Protein AF-A0A8K1D4U8-F1 (afdb_monomer)

Structure (mmCIF, N/CA/C/O backbone):
data_AF-A0A8K1D4U8-F1
#
_entry.id   AF-A0A8K1D4U8-F1
#
loop_
_atom_site.group_PDB
_atom_site.id
_atom_site.type_symbol
_atom_site.label_atom_id
_atom_site.l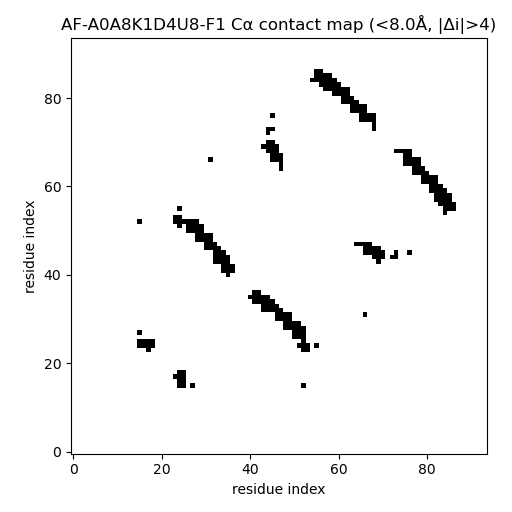abel_alt_id
_atom_site.label_comp_id
_atom_site.label_asym_id
_atom_site.label_entity_id
_atom_site.label_seq_id
_atom_site.pdbx_PDB_ins_c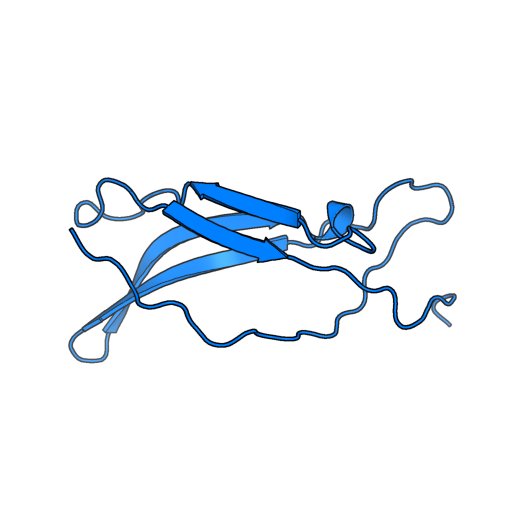ode
_atom_site.Cartn_x
_atom_site.Cartn_y
_atom_site.Cartn_z
_atom_site.occupancy
_atom_site.B_iso_or_equiv
_atom_site.auth_seq_id
_atom_site.auth_comp_id
_atom_site.auth_asym_id
_atom_site.auth_atom_id
_atom_site.pdbx_PDB_model_num
ATOM 1 N N . MET A 1 1 ? -16.156 -3.755 13.156 1.00 78.88 1 MET A N 1
ATOM 2 C CA . MET A 1 1 ? -15.420 -4.029 11.904 1.00 78.88 1 MET A CA 1
ATOM 3 C C . MET A 1 1 ? -15.698 -2.878 10.956 1.00 78.88 1 MET A C 1
ATOM 5 O O . MET A 1 1 ? -16.856 -2.509 10.833 1.00 78.88 1 MET A O 1
ATOM 9 N N . VAL A 1 2 ? -14.663 -2.268 10.378 1.00 85.38 2 VAL A N 1
ATOM 10 C CA . VAL A 1 2 ? -14.796 -1.162 9.415 1.00 85.38 2 VAL A CA 1
ATOM 11 C C . VAL A 1 2 ? -14.264 -1.667 8.083 1.00 85.38 2 VAL A C 1
ATOM 13 O O . VAL A 1 2 ? -13.160 -2.205 8.038 1.00 85.38 2 VAL A O 1
ATOM 16 N N . VAL A 1 3 ? -15.058 -1.528 7.028 1.00 85.81 3 VAL A N 1
ATOM 17 C CA . VAL A 1 3 ? -14.666 -1.841 5.653 1.00 85.81 3 VAL A CA 1
ATOM 18 C C . VAL A 1 3 ? -14.865 -0.565 4.856 1.00 85.81 3 VAL A C 1
ATOM 20 O O . VAL A 1 3 ? -15.949 0.014 4.890 1.00 85.81 3 VAL A O 1
ATOM 23 N N . TRP A 1 4 ? -13.812 -0.101 4.193 1.00 86.38 4 TRP A N 1
ATOM 24 C CA . TRP A 1 4 ? -13.918 1.040 3.294 1.00 86.38 4 TRP A CA 1
ATOM 25 C C . TRP A 1 4 ? -14.465 0.592 1.944 1.00 86.38 4 TRP A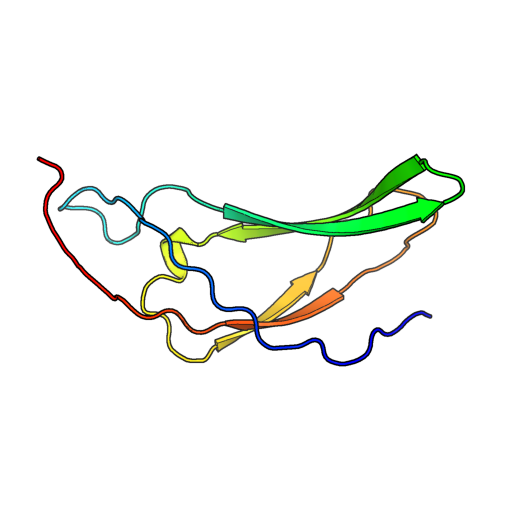 C 1
ATOM 27 O O . TRP A 1 4 ? -14.216 -0.531 1.501 1.00 86.38 4 TRP A O 1
ATOM 37 N N . VAL A 1 5 ? -15.214 1.483 1.300 1.00 85.69 5 VAL A N 1
ATOM 38 C CA . VAL A 1 5 ? -15.620 1.305 -0.096 1.00 85.69 5 VAL A CA 1
ATOM 39 C C . VAL A 1 5 ? -14.389 1.257 -0.999 1.00 85.69 5 VAL A C 1
ATOM 41 O O . VAL A 1 5 ? -13.322 1.756 -0.633 1.00 85.69 5 VAL A O 1
ATOM 44 N N . VAL A 1 6 ? -14.540 0.648 -2.175 1.00 83.69 6 VAL A N 1
ATOM 45 C CA . VAL A 1 6 ? -13.476 0.620 -3.184 1.00 83.69 6 VAL A CA 1
ATOM 46 C C . VAL A 1 6 ? -13.140 2.068 -3.571 1.00 83.69 6 VAL A C 1
ATOM 48 O O . VAL A 1 6 ? -14.049 2.789 -3.984 1.00 83.69 6 VAL A O 1
ATOM 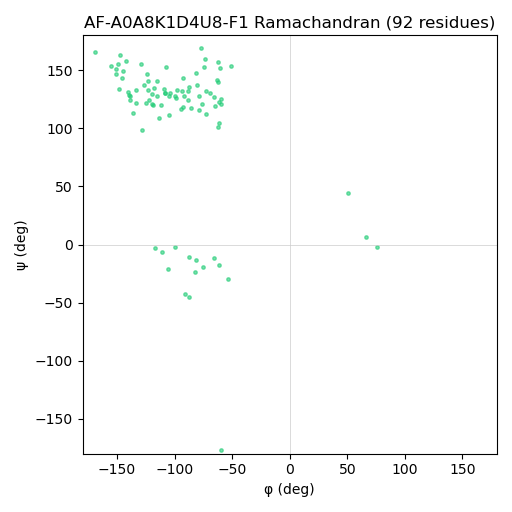51 N N . PRO A 1 7 ? -11.885 2.517 -3.398 1.00 80.88 7 PRO A N 1
ATOM 52 C CA . PRO A 1 7 ? -11.490 3.870 -3.761 1.00 80.88 7 PRO A CA 1
ATOM 53 C C . PRO A 1 7 ? -11.308 4.007 -5.277 1.00 80.88 7 PRO A C 1
ATOM 55 O O . PRO A 1 7 ? -11.243 3.016 -6.009 1.00 80.88 7 PRO A O 1
ATOM 58 N N . GLU A 1 8 ? -11.172 5.247 -5.738 1.00 88.25 8 GLU A N 1
ATOM 59 C CA . GLU A 1 8 ? -10.744 5.543 -7.105 1.00 88.25 8 GLU A CA 1
ATOM 60 C C . GLU A 1 8 ? -9.341 4.985 -7.382 1.00 88.25 8 GLU A C 1
ATOM 62 O O . GLU A 1 8 ? -8.506 4.841 -6.482 1.00 88.25 8 GLU A O 1
ATOM 67 N N . THR A 1 9 ? -9.078 4.658 -8.648 1.00 89.62 9 THR A N 1
ATOM 68 C CA . THR A 1 9 ? -7.734 4.261 -9.080 1.00 89.62 9 THR A CA 1
ATOM 69 C C . THR A 1 9 ? -6.803 5.467 -9.025 1.00 89.62 9 THR A C 1
ATOM 71 O O . THR A 1 9 ? -7.127 6.527 -9.550 1.00 89.62 9 THR A O 1
ATOM 7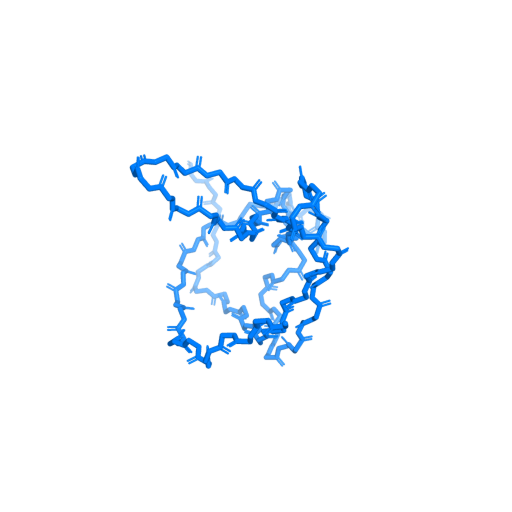4 N N . LEU A 1 10 ? -5.644 5.294 -8.389 1.00 91.12 10 LEU A N 1
ATOM 75 C CA . LEU A 1 10 ? -4.610 6.320 -8.294 1.00 91.12 10 LEU A CA 1
ATOM 76 C C . LEU A 1 10 ? -3.471 5.999 -9.259 1.00 91.12 10 LEU A C 1
ATOM 78 O O . LEU A 1 10 ? -2.933 4.891 -9.237 1.00 91.12 10 LEU A O 1
ATOM 82 N N . GLU A 1 11 ? -3.068 6.989 -10.049 1.00 90.94 11 GLU A N 1
ATOM 83 C CA . GLU A 1 11 ? -1.881 6.925 -10.898 1.00 90.94 11 GLU A CA 1
ATOM 84 C C . GLU A 1 11 ? -0.787 7.823 -10.323 1.00 90.94 11 GLU A C 1
ATOM 86 O O . GLU A 1 11 ? -1.021 8.982 -9.979 1.00 90.94 11 GLU A O 1
ATOM 91 N N . VAL A 1 12 ? 0.423 7.278 -10.193 1.00 90.38 12 VAL A N 1
ATOM 92 C CA . VAL A 1 12 ? 1.572 8.000 -9.643 1.00 90.38 12 VAL A CA 1
ATOM 93 C C . VAL A 1 12 ? 2.773 7.771 -10.546 1.00 90.38 12 VAL A C 1
ATOM 95 O O . VAL A 1 12 ? 3.206 6.635 -10.736 1.00 90.38 12 VAL A O 1
ATOM 98 N N . VAL A 1 13 ? 3.335 8.858 -11.070 1.00 89.94 13 VAL A N 1
ATOM 99 C CA . VAL A 1 13 ? 4.584 8.828 -11.835 1.00 89.94 13 VAL A CA 1
ATOM 100 C C . VAL A 1 13 ? 5.755 8.983 -10.877 1.00 89.94 13 VAL A C 1
ATOM 102 O O . VAL A 1 13 ? 5.759 9.869 -10.021 1.00 89.94 13 VAL A O 1
ATOM 105 N N . MET A 1 14 ? 6.766 8.129 -11.017 1.00 88.00 14 MET A N 1
ATOM 106 C CA . MET A 1 14 ? 7.992 8.263 -10.246 1.00 88.00 14 MET A CA 1
ATOM 107 C C . MET A 1 14 ? 9.219 7.759 -10.985 1.00 88.00 14 MET A C 1
ATOM 109 O O . MET A 1 14 ? 9.135 6.851 -11.807 1.00 88.00 14 MET A O 1
ATOM 113 N N . THR A 1 15 ? 10.369 8.295 -10.590 1.00 89.69 15 THR A N 1
ATOM 114 C CA . THR A 1 15 ? 11.680 7.823 -11.034 1.00 89.69 15 THR A CA 1
ATOM 115 C C . THR A 1 15 ? 12.231 6.802 -10.044 1.00 89.69 15 THR A C 1
ATOM 117 O O . THR A 1 15 ? 12.204 7.027 -8.824 1.00 89.69 15 THR A O 1
ATOM 120 N N . LEU A 1 16 ? 12.711 5.683 -10.577 1.00 89.00 16 LEU A N 1
ATOM 121 C CA . LEU A 1 16 ? 13.485 4.671 -9.869 1.00 89.00 16 LEU A CA 1
ATOM 122 C C . LEU A 1 16 ? 14.886 4.642 -10.477 1.00 89.00 16 LEU A C 1
ATOM 124 O O . LEU A 1 16 ? 15.031 4.750 -11.692 1.00 89.00 16 LEU A O 1
ATOM 128 N N . TYR A 1 17 ? 15.893 4.491 -9.628 1.00 88.31 17 TYR A N 1
ATOM 129 C CA . TYR A 1 17 ? 17.289 4.366 -10.033 1.00 88.31 17 TYR A CA 1
ATOM 130 C C . TYR A 1 17 ? 17.732 2.922 -9.827 1.00 88.31 17 TYR A C 1
ATOM 132 O O . TYR A 1 17 ? 17.134 2.208 -9.026 1.00 88.31 17 TYR A O 1
ATOM 140 N N . ARG A 1 18 ? 18.710 2.463 -10.601 1.00 88.25 18 ARG A N 1
ATOM 141 C CA . ARG A 1 18 ? 19.361 1.168 -10.403 1.00 88.25 18 ARG A CA 1
ATOM 142 C C . ARG A 1 18 ? 20.785 1.245 -10.918 1.00 88.25 18 ARG A C 1
ATOM 144 O O . ARG A 1 18 ? 21.032 1.917 -11.921 1.00 88.25 18 ARG A O 1
ATOM 151 N N . ASP A 1 19 ? 21.691 0.515 -10.281 1.00 87.00 19 ASP A N 1
ATOM 152 C CA . ASP A 1 19 ? 22.991 0.227 -10.881 1.00 87.00 19 ASP A CA 1
ATOM 153 C C . ASP A 1 19 ? 22.786 -0.581 -12.184 1.00 87.00 19 ASP A C 1
ATOM 155 O O . ASP A 1 19 ? 21.923 -1.468 -12.213 1.00 87.00 19 ASP A O 1
ATOM 159 N N . PRO A 1 20 ? 23.543 -0.319 -13.268 1.00 82.19 20 PRO A N 1
ATOM 160 C CA . PRO A 1 20 ? 23.441 -1.086 -14.512 1.00 82.19 20 PRO A CA 1
ATOM 161 C C . PRO A 1 20 ? 23.592 -2.605 -14.337 1.00 82.19 20 PRO A C 1
ATOM 163 O O . PRO A 1 20 ? 23.018 -3.373 -15.109 1.00 82.19 20 PRO A O 1
ATOM 166 N N . GLN A 1 21 ? 24.351 -3.045 -13.331 1.00 84.62 21 GLN A N 1
ATOM 167 C CA . GLN A 1 21 ? 24.553 -4.455 -12.999 1.00 84.62 21 GLN A CA 1
ATOM 168 C C . GLN A 1 21 ? 23.486 -5.007 -12.042 1.00 84.62 21 GLN A C 1
ATOM 170 O O . GLN A 1 21 ? 23.408 -6.222 -11.849 1.00 84.62 21 GLN A O 1
ATOM 175 N N . ALA A 1 22 ? 22.643 -4.154 -11.451 1.00 85.25 22 ALA A N 1
ATOM 176 C CA . ALA A 1 22 ? 21.597 -4.575 -10.530 1.00 85.25 22 ALA A CA 1
ATOM 177 C C . ALA A 1 22 ? 20.350 -5.097 -11.262 1.00 85.25 22 ALA A C 1
ATOM 179 O O . ALA A 1 22 ? 19.835 -4.517 -12.225 1.00 85.25 22 ALA A O 1
ATOM 180 N N . THR A 1 23 ? 19.807 -6.196 -10.737 1.00 80.44 23 THR A N 1
ATOM 181 C CA . THR A 1 23 ? 18.553 -6.802 -11.208 1.00 80.44 23 THR A CA 1
ATOM 182 C C . THR A 1 23 ? 17.306 -6.120 -10.643 1.00 80.44 23 THR A C 1
ATOM 184 O O . THR A 1 23 ? 16.200 -6.391 -11.100 1.00 80.44 23 THR A O 1
ATOM 187 N N . THR A 1 24 ? 17.463 -5.277 -9.622 1.00 81.38 24 THR A N 1
ATOM 188 C CA . THR A 1 24 ? 16.379 -4.544 -8.955 1.00 81.38 24 THR A CA 1
ATOM 189 C C . THR A 1 24 ? 16.721 -3.069 -8.874 1.00 81.38 24 THR A C 1
ATOM 191 O O . THR A 1 24 ? 17.895 -2.705 -8.862 1.00 81.38 24 THR A O 1
ATOM 194 N N . PHE A 1 25 ? 15.692 -2.232 -8.785 1.00 87.38 25 PHE A N 1
ATOM 195 C CA . PHE A 1 25 ? 15.886 -0.815 -8.510 1.00 87.38 25 PHE A CA 1
ATOM 196 C C . PHE A 1 25 ? 16.278 -0.578 -7.053 1.00 87.38 25 PHE A C 1
ATOM 198 O O . PHE A 1 25 ? 16.034 -1.428 -6.191 1.00 87.38 25 PHE A O 1
ATOM 205 N N . ASP A 1 26 ? 16.881 0.583 -6.819 1.00 87.81 26 ASP A N 1
ATOM 206 C CA . ASP A 1 26 ? 17.276 1.094 -5.518 1.00 87.81 26 ASP A CA 1
ATOM 207 C C . ASP A 1 26 ? 16.112 1.042 -4.531 1.00 87.81 26 ASP A C 1
ATOM 209 O O . ASP A 1 26 ? 14.931 1.090 -4.904 1.00 87.81 26 ASP A O 1
ATOM 213 N N . ASP A 1 27 ? 16.473 0.951 -3.254 1.00 82.69 27 ASP A N 1
ATOM 214 C CA . ASP A 1 27 ? 15.525 0.832 -2.158 1.00 82.69 27 ASP A CA 1
ATOM 215 C C . ASP A 1 27 ? 14.612 2.066 -2.109 1.00 82.69 27 ASP A C 1
ATOM 217 O O . ASP A 1 27 ? 15.000 3.175 -1.727 1.00 82.69 27 ASP A O 1
ATOM 221 N N . LYS A 1 28 ? 13.378 1.866 -2.571 1.00 88.06 28 LYS A N 1
ATOM 222 C CA . LYS A 1 28 ? 12.321 2.862 -2.556 1.00 88.06 28 LYS A CA 1
ATOM 223 C C . LYS A 1 28 ? 11.039 2.174 -2.155 1.00 88.06 28 LYS A C 1
ATOM 225 O O . LYS A 1 28 ? 10.579 1.259 -2.836 1.00 88.06 28 LYS A O 1
ATOM 230 N N . SER A 1 29 ? 10.417 2.683 -1.103 1.00 89.69 29 SER A N 1
ATOM 231 C CA . SER A 1 29 ? 9.197 2.113 -0.551 1.00 89.69 29 SER A CA 1
ATOM 232 C C . SER A 1 29 ? 8.059 3.127 -0.486 1.00 89.69 29 SER A C 1
ATOM 234 O O . SER A 1 29 ? 8.248 4.326 -0.260 1.00 89.69 29 SER A O 1
ATOM 236 N N . TRP A 1 30 ? 6.837 2.636 -0.677 1.00 91.81 30 TRP A N 1
ATOM 237 C CA . TRP A 1 30 ? 5.625 3.331 -0.256 1.00 91.81 30 TRP A CA 1
ATOM 238 C C . TRP A 1 30 ? 5.224 2.884 1.134 1.00 91.81 30 TRP A C 1
ATOM 240 O O . TRP A 1 30 ? 5.322 1.713 1.470 1.00 91.81 30 TRP A O 1
ATOM 250 N N . ASN A 1 31 ? 4.707 3.812 1.930 1.00 93.69 31 ASN A N 1
ATOM 251 C CA . ASN A 1 31 ? 4.157 3.497 3.238 1.00 93.69 31 ASN A CA 1
ATOM 252 C C . ASN A 1 31 ? 2.655 3.757 3.229 1.00 93.69 31 ASN A C 1
ATOM 254 O O . ASN A 1 31 ? 2.212 4.903 3.227 1.00 93.69 31 ASN A O 1
ATOM 258 N N . PHE A 1 32 ? 1.869 2.684 3.256 1.00 94.88 32 PHE A N 1
ATOM 259 C CA . PHE A 1 32 ? 0.424 2.770 3.417 1.00 94.88 32 PHE A CA 1
ATOM 260 C C . PHE A 1 32 ? 0.097 2.993 4.885 1.00 94.88 32 PHE A C 1
ATOM 262 O O . PHE A 1 32 ? 0.557 2.240 5.746 1.00 94.88 32 PHE A O 1
ATOM 269 N N . LEU A 1 33 ? -0.708 4.014 5.172 1.00 95.94 33 LEU A N 1
ATOM 270 C CA . LEU A 1 33 ? -1.066 4.418 6.526 1.00 95.94 33 LEU A CA 1
ATOM 271 C C . LEU A 1 33 ? -2.584 4.400 6.690 1.00 95.94 33 LEU A C 1
ATOM 273 O O . LEU A 1 33 ? -3.308 4.982 5.888 1.00 95.94 33 LEU A O 1
ATOM 277 N N . VAL A 1 34 ? -3.060 3.808 7.783 1.00 95.06 34 VAL A N 1
ATOM 278 C CA . VAL A 1 34 ? -4.401 4.098 8.299 1.00 95.06 34 VAL A CA 1
ATOM 279 C C . VAL A 1 34 ? -4.249 5.209 9.319 1.00 95.06 34 VAL A C 1
ATOM 281 O O . VAL A 1 34 ? -3.567 5.042 10.336 1.00 95.06 34 VAL A O 1
ATOM 284 N N . VAL A 1 35 ? -4.884 6.342 9.047 1.00 95.12 35 VAL A N 1
ATOM 285 C CA . VAL A 1 35 ? -4.851 7.517 9.914 1.00 95.12 35 VAL A CA 1
ATOM 286 C C . VAL A 1 35 ? -6.213 7.680 10.573 1.00 95.12 35 VAL A C 1
ATOM 288 O O . VAL A 1 35 ? -7.247 7.652 9.917 1.00 95.12 35 VAL A O 1
ATOM 291 N N . ASN A 1 36 ? -6.208 7.848 11.890 1.00 93.56 36 ASN A N 1
ATOM 292 C CA . ASN A 1 36 ? -7.361 8.327 12.630 1.00 93.56 36 ASN A CA 1
ATOM 293 C C . ASN A 1 36 ? -7.240 9.843 12.791 1.00 93.56 36 ASN A C 1
ATOM 295 O O . ASN A 1 36 ? -6.313 10.322 13.459 1.00 93.56 36 ASN A O 1
ATOM 299 N N . GLU A 1 37 ? -8.187 10.565 12.203 1.00 94.00 37 GLU A N 1
ATOM 300 C CA . GLU A 1 37 ? -8.339 12.008 12.349 1.00 94.00 37 GLU A CA 1
ATOM 301 C C . GLU A 1 37 ? -9.524 12.294 13.266 1.00 94.00 37 GLU A C 1
ATOM 303 O O . GLU A 1 37 ? -10.676 12.037 12.928 1.00 94.00 37 GLU A O 1
ATOM 308 N N . SER A 1 38 ? -9.247 12.811 14.461 1.00 91.81 38 SER A N 1
ATOM 309 C CA . SER A 1 38 ? -10.285 13.117 15.445 1.00 91.81 38 SER A CA 1
ATOM 310 C C . SER A 1 38 ? -9.984 14.444 16.120 1.00 91.81 38 SER A C 1
ATOM 312 O O . SER A 1 38 ? -8.883 14.614 16.648 1.00 91.81 38 SER A O 1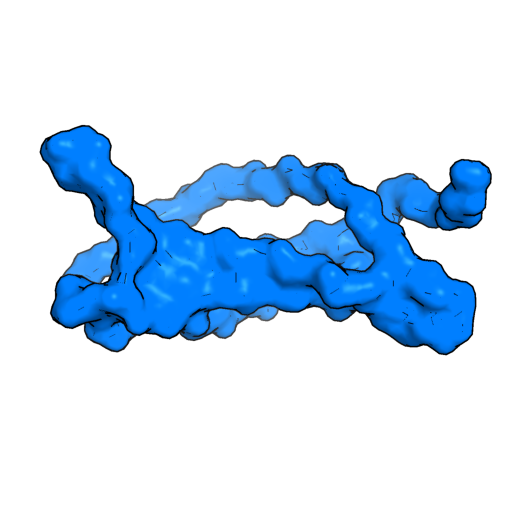
ATOM 314 N N . ARG A 1 39 ? -10.960 15.362 16.143 1.00 90.38 39 ARG A N 1
ATOM 315 C CA . ARG A 1 39 ? -10.847 16.679 16.804 1.00 90.38 39 ARG A CA 1
ATOM 316 C C . ARG A 1 39 ? -9.572 17.444 16.402 1.00 90.38 39 ARG A C 1
ATOM 318 O O . ARG A 1 39 ? -8.845 17.933 17.257 1.00 90.38 39 ARG A O 1
ATOM 325 N N . GLY A 1 40 ? -9.255 17.462 15.107 1.00 91.38 40 GLY A N 1
ATOM 326 C CA . GLY A 1 40 ? -8.065 18.136 14.569 1.00 91.38 40 GLY A CA 1
ATOM 327 C C . GLY A 1 40 ? -6.732 17.413 14.807 1.00 91.38 40 GLY A C 1
ATOM 328 O O . GLY A 1 40 ? -5.702 17.868 14.322 1.00 91.38 40 GLY A O 1
ATOM 329 N N . ARG A 1 41 ? -6.718 16.270 15.507 1.00 92.94 41 ARG A N 1
ATOM 330 C CA . ARG A 1 41 ? -5.506 15.469 15.715 1.00 92.94 41 ARG A CA 1
ATOM 331 C C . ARG A 1 41 ? -5.457 14.297 14.741 1.00 92.94 41 ARG A C 1
ATOM 333 O O . ARG A 1 41 ? -6.387 13.492 14.702 1.00 92.94 41 ARG A O 1
ATOM 340 N N . ARG A 1 42 ? -4.338 14.165 14.023 1.00 95.31 42 ARG A N 1
ATOM 341 C CA . ARG A 1 42 ? -4.029 13.021 13.153 1.00 95.31 42 ARG A CA 1
ATOM 342 C C . ARG A 1 42 ? -3.118 12.037 13.880 1.00 95.31 42 ARG A C 1
ATOM 344 O O . ARG A 1 42 ? -2.134 12.434 14.500 1.00 95.31 42 ARG A O 1
ATOM 351 N N . SER A 1 43 ? -3.450 10.751 13.830 1.00 94.81 43 SER A N 1
ATOM 352 C CA . SER A 1 43 ? -2.640 9.681 14.425 1.00 94.81 43 SER A CA 1
ATOM 353 C C . SER A 1 43 ? -2.618 8.453 13.525 1.00 94.81 43 SER A C 1
ATOM 355 O O . SER A 1 43 ? -3.667 7.991 13.088 1.00 94.81 43 SER A O 1
ATOM 357 N N . VAL A 1 44 ? -1.431 7.909 13.256 1.00 96.94 44 VAL A N 1
ATOM 358 C CA . VAL A 1 44 ? -1.290 6.661 12.493 1.00 96.94 44 VAL A CA 1
ATOM 359 C C . VAL A 1 44 ? -1.657 5.489 13.397 1.00 96.94 44 VAL A C 1
ATOM 361 O O . VAL A 1 44 ? -1.034 5.284 14.438 1.00 96.94 44 VAL A O 1
ATOM 364 N N . VAL A 1 45 ? -2.657 4.707 12.997 1.00 96.56 45 VAL A N 1
ATOM 365 C CA . VAL A 1 45 ? -3.162 3.572 13.781 1.00 96.56 45 VAL A CA 1
ATOM 366 C C . VAL A 1 45 ? -2.743 2.213 13.226 1.00 96.56 45 VAL A C 1
ATOM 368 O O . VAL A 1 45 ? -2.700 1.253 13.994 1.00 96.56 45 VAL A O 1
ATOM 371 N N . ALA A 1 46 ? -2.372 2.132 11.945 1.00 97.62 46 ALA A N 1
ATOM 372 C CA . ALA A 1 46 ? -1.753 0.961 11.323 1.00 97.62 46 ALA A CA 1
ATOM 373 C C . ALA A 1 46 ? -0.916 1.375 10.100 1.00 97.62 46 ALA A C 1
ATOM 375 O O . ALA A 1 46 ? -1.198 2.414 9.501 1.00 97.62 46 ALA A O 1
ATOM 376 N N . ALA A 1 47 ? 0.105 0.591 9.736 1.00 97.56 47 ALA A N 1
ATOM 377 C CA . ALA A 1 47 ? 0.948 0.884 8.572 1.00 97.56 47 ALA A CA 1
ATOM 378 C C . ALA A 1 47 ? 1.539 -0.369 7.906 1.00 97.56 47 ALA A C 1
ATOM 380 O O . ALA A 1 47 ? 1.815 -1.350 8.597 1.00 97.56 47 ALA A O 1
ATOM 381 N N . ALA A 1 48 ? 1.799 -0.309 6.599 1.00 96.88 48 ALA A N 1
ATOM 382 C CA . ALA A 1 48 ? 2.567 -1.315 5.860 1.00 96.88 48 ALA A CA 1
ATOM 383 C C . ALA A 1 48 ? 3.497 -0.648 4.831 1.00 96.88 48 ALA A C 1
ATOM 385 O O . ALA A 1 48 ? 3.007 0.165 4.040 1.00 96.88 48 ALA A O 1
ATOM 386 N N . PRO A 1 49 ? 4.799 -0.988 4.813 1.00 94.69 49 PRO A N 1
ATOM 387 C CA . PRO A 1 49 ? 5.676 -0.633 3.708 1.00 94.69 49 PRO A CA 1
ATOM 388 C C . PRO A 1 49 ? 5.388 -1.518 2.485 1.00 94.69 49 PRO A C 1
ATOM 390 O O . PRO A 1 49 ? 4.938 -2.659 2.617 1.00 94.69 49 PRO A O 1
ATOM 393 N N . LEU A 1 50 ? 5.669 -0.991 1.300 1.00 91.44 50 LEU A N 1
ATOM 394 C CA . LEU A 1 50 ? 5.634 -1.693 0.027 1.00 91.44 50 LEU A CA 1
ATOM 395 C C . LEU A 1 50 ? 6.873 -1.316 -0.783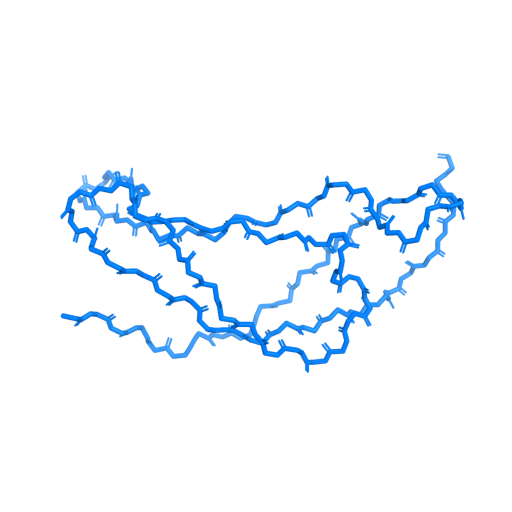 1.00 91.44 50 LEU A C 1
ATOM 397 O O . LEU A 1 50 ? 6.998 -0.172 -1.216 1.00 91.44 50 LEU A O 1
ATOM 401 N N . GLU A 1 51 ? 7.752 -2.290 -1.003 1.00 89.50 51 GLU A N 1
ATOM 402 C CA . GLU A 1 51 ? 8.987 -2.111 -1.765 1.00 89.50 51 GLU A CA 1
ATOM 403 C C . GLU A 1 51 ? 8.706 -1.964 -3.257 1.00 89.50 51 GLU A C 1
ATOM 405 O O . GLU A 1 51 ? 8.280 -2.908 -3.921 1.00 89.50 51 GLU A O 1
ATOM 410 N N . LEU A 1 52 ? 8.960 -0.775 -3.792 1.00 87.06 52 LEU A N 1
ATOM 411 C CA . LEU A 1 52 ? 8.682 -0.415 -5.181 1.00 87.06 52 LEU A CA 1
ATOM 412 C C . LEU A 1 52 ? 9.780 -0.878 -6.124 1.00 87.06 52 LEU A C 1
ATOM 414 O O . LEU A 1 52 ? 9.508 -1.103 -7.303 1.00 87.06 52 LEU A O 1
ATOM 418 N N . GLY A 1 53 ? 11.000 -1.071 -5.616 1.00 83.31 53 GLY A N 1
ATOM 419 C CA . GLY A 1 53 ? 12.125 -1.496 -6.444 1.00 83.31 53 GLY A CA 1
ATOM 420 C C . GLY A 1 53 ? 11.922 -2.865 -7.105 1.00 83.31 53 GLY A C 1
ATOM 421 O O . GLY A 1 53 ? 12.560 -3.179 -8.107 1.00 83.31 53 GLY A O 1
ATOM 422 N N . ARG A 1 54 ? 10.973 -3.660 -6.587 1.00 79.69 54 ARG A N 1
ATOM 423 C CA . ARG A 1 54 ? 10.548 -4.958 -7.138 1.00 79.69 54 ARG A CA 1
ATOM 424 C C . ARG A 1 54 ? 9.262 -4.883 -7.968 1.00 79.69 54 ARG A C 1
ATOM 426 O O . ARG A 1 54 ? 8.812 -5.911 -8.458 1.00 79.69 54 ARG A O 1
ATOM 433 N N . LEU A 1 55 ? 8.650 -3.703 -8.075 1.00 79.69 55 LEU A N 1
ATOM 434 C CA . LEU A 1 55 ? 7.330 -3.488 -8.683 1.00 79.69 55 LEU A CA 1
ATOM 435 C C . LEU A 1 55 ? 7.386 -2.716 -10.005 1.00 79.69 55 LEU A C 1
ATOM 437 O O . LEU A 1 55 ? 6.376 -2.587 -10.696 1.00 79.69 55 LEU A O 1
ATOM 441 N N . ALA A 1 56 ? 8.562 -2.223 -10.383 1.00 78.19 56 ALA A N 1
ATOM 442 C CA . ALA A 1 56 ? 8.787 -1.609 -11.681 1.00 78.19 56 ALA A CA 1
ATOM 443 C C . ALA A 1 56 ? 8.484 -2.599 -12.816 1.00 78.19 56 ALA A C 1
ATOM 445 O O . ALA A 1 56 ? 9.020 -3.705 -12.842 1.00 78.19 56 ALA A O 1
ATOM 446 N N . GLY A 1 57 ? 7.604 -2.207 -13.742 1.00 74.25 57 GLY A N 1
ATOM 447 C CA . GLY A 1 57 ? 7.212 -3.050 -14.879 1.00 74.25 57 GLY A CA 1
ATOM 448 C C . GLY A 1 57 ? 6.437 -4.319 -14.505 1.00 74.25 57 GLY A C 1
ATOM 449 O O . GLY A 1 57 ? 6.160 -5.143 -15.375 1.00 74.25 57 GLY A O 1
ATOM 450 N N . VAL A 1 58 ? 6.074 -4.493 -13.230 1.00 79.81 58 VAL A N 1
ATOM 451 C CA . VAL A 1 58 ? 5.213 -5.595 -12.812 1.00 79.81 58 VAL A CA 1
ATOM 452 C C . VAL A 1 58 ? 3.836 -5.378 -13.432 1.00 79.81 58 VAL A C 1
ATOM 454 O O . VAL A 1 58 ? 3.242 -4.306 -13.307 1.00 79.81 58 VAL A O 1
ATOM 457 N N . GLY A 1 59 ? 3.341 -6.399 -14.133 1.00 82.06 59 GLY A N 1
ATOM 458 C CA . GLY A 1 59 ? 1.997 -6.399 -14.702 1.00 82.06 59 GLY A CA 1
ATOM 459 C C . GLY A 1 59 ? 0.916 -6.237 -13.631 1.00 82.06 59 GLY A C 1
ATOM 460 O O . GLY A 1 59 ? 1.196 -6.091 -12.444 1.00 82.06 59 GLY A O 1
ATOM 461 N N . ASP A 1 60 ? -0.345 -6.285 -14.041 1.00 88.75 60 ASP A N 1
ATOM 462 C CA . ASP A 1 60 ? -1.468 -6.101 -13.122 1.00 88.75 60 ASP A CA 1
ATOM 463 C C . ASP A 1 60 ? -1.508 -7.196 -12.034 1.00 88.75 60 ASP A C 1
ATOM 465 O O . ASP A 1 60 ? -1.919 -8.335 -12.275 1.00 88.75 60 ASP A O 1
ATOM 469 N N . THR A 1 61 ? -1.039 -6.841 -10.834 1.00 90.31 61 THR A N 1
ATOM 470 C CA . THR A 1 61 ? -0.717 -7.778 -9.756 1.00 90.31 61 THR A CA 1
ATOM 471 C C . THR A 1 61 ? -1.576 -7.504 -8.523 1.00 90.31 61 THR A C 1
ATOM 473 O O . THR A 1 61 ? -1.512 -6.409 -7.953 1.00 90.31 61 THR A O 1
ATOM 476 N N . PRO A 1 62 ? -2.381 -8.482 -8.062 1.00 92.56 62 PRO A N 1
ATOM 477 C CA . PRO A 1 62 ? -3.118 -8.359 -6.813 1.00 92.56 62 PRO A CA 1
ATOM 478 C C . PRO A 1 62 ? -2.170 -8.465 -5.613 1.00 92.56 62 PRO A C 1
ATOM 480 O O . PRO A 1 62 ? -1.366 -9.389 -5.512 1.00 92.56 62 PRO A O 1
ATOM 483 N N . LEU A 1 63 ? -2.307 -7.541 -4.668 1.00 92.19 63 LEU A N 1
ATOM 484 C CA . LEU A 1 63 ? -1.538 -7.472 -3.431 1.00 92.19 63 LEU A CA 1
ATOM 485 C C . LEU A 1 63 ? -2.486 -7.485 -2.228 1.00 92.19 63 LEU A C 1
ATOM 487 O O . LEU A 1 63 ? -3.542 -6.849 -2.231 1.00 92.19 63 LEU A O 1
ATOM 491 N N . SER A 1 64 ? -2.092 -8.197 -1.173 1.00 94.56 64 SER A N 1
ATOM 492 C CA . SER A 1 64 ? -2.788 -8.212 0.116 1.00 94.56 64 SER A CA 1
ATOM 493 C C . SER A 1 64 ? -1.783 -7.918 1.223 1.00 94.56 64 SER A C 1
ATOM 495 O O . SER A 1 64 ? -1.051 -8.801 1.662 1.00 94.56 64 SER A O 1
ATOM 497 N N . LEU A 1 65 ? -1.743 -6.665 1.667 1.00 95.19 65 LEU A N 1
ATOM 498 C CA . LEU A 1 65 ? -0.810 -6.178 2.674 1.00 95.19 65 LEU A CA 1
ATOM 499 C C . LEU A 1 65 ? -1.433 -6.289 4.066 1.00 95.19 65 LEU A C 1
ATOM 501 O O . LEU A 1 65 ? -2.533 -5.790 4.311 1.00 95.19 65 LEU A O 1
ATOM 505 N N . SER A 1 66 ? -0.714 -6.918 4.994 1.00 97.00 66 SER A N 1
ATOM 506 C CA . SER A 1 66 ? -1.051 -6.882 6.418 1.00 97.00 66 SER A CA 1
ATOM 507 C C . SER A 1 66 ? -0.426 -5.639 7.043 1.00 97.00 66 SER A C 1
ATOM 509 O O . SER A 1 66 ? 0.796 -5.482 7.038 1.00 97.00 66 SER A O 1
ATOM 511 N N . LEU A 1 67 ? -1.256 -4.732 7.557 1.00 97.69 67 LEU A N 1
ATOM 512 C CA . LEU A 1 67 ? -0.790 -3.497 8.174 1.00 97.69 67 LEU A CA 1
ATOM 513 C C . LEU A 1 67 ? -0.521 -3.752 9.650 1.00 97.69 67 LEU A C 1
ATOM 515 O O . LEU A 1 67 ? -1.415 -4.150 10.398 1.00 97.69 67 LEU A O 1
ATOM 519 N N . ARG A 1 68 ? 0.704 -3.457 10.090 1.00 97.94 68 ARG A N 1
ATOM 520 C CA . ARG A 1 68 ? 1.096 -3.558 11.494 1.00 97.94 68 ARG A CA 1
ATOM 521 C C . ARG A 1 68 ? 0.297 -2.536 12.314 1.00 97.94 68 ARG A C 1
ATOM 523 O O . ARG A 1 68 ? 0.456 -1.332 12.073 1.00 97.94 68 ARG A O 1
ATOM 530 N N . PRO A 1 69 ? -0.514 -2.965 13.299 1.00 97.56 69 PRO A N 1
ATOM 531 C CA . PRO A 1 69 ? -1.195 -2.046 14.201 1.00 97.56 69 PRO A CA 1
ATOM 532 C C . PRO A 1 69 ? -0.198 -1.241 15.040 1.00 97.56 69 PRO A C 1
ATOM 534 O O . PRO A 1 69 ? 0.825 -1.759 15.482 1.00 97.56 69 PRO A O 1
ATOM 537 N N . ARG A 1 70 ? -0.503 0.037 15.274 1.00 96.88 70 ARG A N 1
ATOM 538 C CA . ARG A 1 70 ? 0.324 0.967 16.068 1.00 96.88 70 ARG A CA 1
ATOM 539 C C . ARG A 1 70 ? -0.370 1.481 17.326 1.00 96.88 70 ARG A C 1
ATOM 541 O O . ARG A 1 70 ? 0.222 2.216 18.107 1.00 96.88 70 ARG A O 1
ATOM 548 N N . THR A 1 71 ? -1.629 1.107 17.534 1.00 93.44 71 THR A N 1
ATOM 549 C CA . THR A 1 71 ? -2.413 1.502 18.708 1.00 93.44 71 THR A CA 1
ATOM 550 C C . THR A 1 71 ? -3.285 0.343 19.164 1.00 93.44 71 THR A C 1
ATOM 552 O O . THR A 1 71 ? -3.655 -0.502 18.357 1.00 93.44 71 THR A O 1
ATOM 555 N N . ARG A 1 72 ? -3.710 0.347 20.433 1.00 94.12 72 ARG A N 1
ATOM 556 C CA . ARG A 1 72 ? -4.660 -0.649 20.967 1.00 94.12 72 ARG A CA 1
ATOM 557 C C . ARG A 1 72 ? -6.064 -0.562 20.348 1.00 94.12 72 ARG A C 1
ATOM 559 O O . ARG A 1 72 ? -6.875 -1.449 20.567 1.00 94.12 72 ARG A O 1
ATOM 566 N N . LYS A 1 73 ? -6.361 0.506 19.593 1.00 89.94 73 LYS A N 1
ATOM 567 C CA . LYS A 1 73 ? -7.649 0.703 18.905 1.00 89.94 73 LYS A CA 1
ATOM 568 C C . LYS A 1 73 ? -7.794 -0.168 17.657 1.00 89.94 73 LYS A C 1
ATOM 570 O O . LYS A 1 73 ? -8.907 -0.346 17.176 1.00 89.94 73 LYS A O 1
ATOM 575 N N . VAL A 1 74 ? -6.682 -0.671 17.121 1.00 94.44 74 VAL A N 1
ATOM 576 C CA . VAL A 1 74 ? -6.654 -1.527 15.936 1.00 94.44 74 VAL A CA 1
ATOM 577 C C . VAL A 1 74 ? -6.045 -2.857 16.340 1.00 94.44 74 VAL A C 1
ATOM 579 O O . VAL A 1 74 ? -4.917 -2.907 16.817 1.00 94.44 74 VAL A O 1
ATOM 582 N N . THR A 1 75 ? -6.797 -3.936 16.158 1.00 95.81 75 THR A N 1
ATOM 583 C CA . THR A 1 75 ? -6.313 -5.300 16.405 1.00 95.81 75 THR A CA 1
ATOM 584 C C . THR A 1 75 ? -5.699 -5.898 15.147 1.00 95.81 75 THR A C 1
ATOM 586 O O . THR A 1 75 ? -4.638 -6.507 15.202 1.00 95.81 75 THR A O 1
ATOM 589 N N . THR A 1 76 ? -6.347 -5.688 14.002 1.00 95.69 76 THR A N 1
ATOM 590 C CA . THR A 1 76 ? -5.906 -6.146 12.684 1.00 95.69 76 THR A CA 1
ATOM 591 C C . THR A 1 76 ? -6.277 -5.109 11.630 1.00 95.69 76 THR A C 1
ATOM 593 O O . THR A 1 76 ? -7.260 -4.380 11.781 1.00 95.69 76 THR A O 1
ATOM 596 N N . ALA A 1 77 ? -5.475 -5.021 10.571 1.00 96.56 77 ALA A N 1
ATOM 597 C CA . ALA A 1 77 ? -5.762 -4.198 9.406 1.00 96.56 77 ALA A CA 1
ATOM 598 C C . ALA A 1 77 ? -5.165 -4.863 8.162 1.00 96.56 77 ALA A C 1
ATOM 600 O O . ALA A 1 77 ? -4.015 -5.303 8.169 1.00 96.56 77 ALA A O 1
ATOM 601 N N . THR A 1 78 ? -5.947 -4.939 7.090 1.00 95.88 78 THR A N 1
ATOM 602 C CA . THR A 1 78 ? -5.523 -5.537 5.822 1.00 95.88 78 THR A CA 1
ATOM 603 C C . THR A 1 78 ? -5.919 -4.616 4.685 1.00 95.88 78 THR A C 1
ATOM 605 O O . THR A 1 78 ? -7.058 -4.159 4.630 1.00 95.88 78 THR A O 1
ATOM 608 N N . LEU A 1 79 ? -4.982 -4.365 3.777 1.00 94.25 79 LEU A N 1
ATOM 609 C CA . LEU A 1 79 ? -5.214 -3.616 2.553 1.00 94.25 79 LEU A CA 1
ATOM 610 C C . LEU A 1 79 ? -5.084 -4.565 1.367 1.00 94.25 79 LEU A C 1
ATOM 612 O O . LEU A 1 79 ? -4.028 -5.154 1.153 1.00 94.25 79 LEU A O 1
ATOM 616 N N . ARG A 1 80 ? -6.160 -4.701 0.596 1.00 93.06 80 ARG A N 1
ATOM 617 C CA . ARG A 1 80 ? -6.149 -5.417 -0.680 1.00 93.06 80 ARG A CA 1
ATOM 618 C C . ARG A 1 80 ? -6.187 -4.395 -1.801 1.00 93.06 80 ARG A C 1
ATOM 620 O O . ARG A 1 80 ? -7.046 -3.519 -1.785 1.00 93.06 80 ARG A O 1
ATOM 627 N N . LEU A 1 81 ? -5.261 -4.503 -2.742 1.00 91.56 81 LEU A N 1
ATOM 628 C CA . LEU A 1 81 ? -5.155 -3.593 -3.879 1.00 91.56 81 LEU A CA 1
ATOM 629 C C . LEU A 1 81 ? -4.639 -4.339 -5.109 1.00 91.56 81 LEU A C 1
ATOM 631 O O . LEU A 1 81 ? -4.088 -5.432 -4.990 1.00 91.56 81 LEU A O 1
ATOM 635 N N . ARG A 1 82 ? -4.817 -3.754 -6.290 1.00 91.44 82 ARG A N 1
ATOM 636 C CA . ARG A 1 82 ? -4.118 -4.173 -7.508 1.00 91.44 82 ARG A CA 1
ATOM 637 C C . ARG A 1 82 ? -3.106 -3.098 -7.859 1.00 91.44 82 ARG A C 1
ATOM 639 O O . ARG A 1 82 ? -3.436 -1.917 -7.799 1.00 91.44 82 ARG A O 1
ATOM 646 N N . LEU A 1 83 ? -1.885 -3.509 -8.172 1.00 91.25 83 LEU A N 1
ATOM 647 C CA . LEU A 1 83 ? -0.822 -2.609 -8.593 1.00 91.25 83 LEU A CA 1
ATOM 648 C C . LEU A 1 83 ? -0.400 -2.971 -10.008 1.00 91.25 83 LEU A C 1
ATOM 650 O O . LEU A 1 83 ? -0.189 -4.140 -10.321 1.00 91.25 83 LEU A O 1
ATOM 654 N N . ARG A 1 84 ? -0.254 -1.945 -10.840 1.00 88.50 84 ARG A N 1
ATOM 655 C CA . ARG A 1 84 ? 0.272 -2.052 -12.194 1.00 88.50 84 ARG A CA 1
ATOM 656 C C . ARG A 1 84 ? 1.453 -1.098 -12.319 1.00 88.50 84 ARG A C 1
ATOM 658 O O . ARG A 1 84 ? 1.294 0.101 -12.109 1.00 88.50 84 ARG A O 1
ATOM 665 N N . GLY A 1 85 ? 2.619 -1.633 -12.655 1.00 86.69 85 GLY A N 1
ATOM 666 C CA . GLY A 1 85 ? 3.813 -0.864 -12.979 1.00 86.69 85 GLY A CA 1
ATOM 667 C C . GLY A 1 85 ? 3.975 -0.751 -14.492 1.00 86.69 85 GLY A C 1
ATOM 668 O O . GLY A 1 85 ? 4.000 -1.759 -15.192 1.00 86.69 85 GLY A O 1
ATOM 669 N N . LEU A 1 86 ? 4.110 0.472 -15.002 1.00 85.94 86 LEU A N 1
ATOM 670 C CA . LEU A 1 86 ? 4.463 0.738 -16.396 1.00 85.94 86 LEU A CA 1
ATOM 671 C C . LEU A 1 86 ? 5.776 1.517 -16.429 1.00 85.94 86 LEU A C 1
ATOM 673 O O . LEU A 1 86 ? 5.912 2.530 -15.746 1.00 85.94 86 LEU A O 1
ATOM 677 N N . VAL A 1 87 ? 6.734 1.050 -17.228 1.00 85.94 87 VAL A N 1
ATOM 678 C CA . VAL A 1 87 ? 7.938 1.831 -17.526 1.00 85.94 87 VAL A CA 1
ATOM 679 C C . VAL A 1 87 ? 7.562 2.864 -18.579 1.00 85.94 87 VAL A C 1
ATOM 681 O O . VAL A 1 87 ? 7.166 2.503 -19.684 1.00 85.94 87 VAL A O 1
ATOM 684 N N . LEU A 1 88 ? 7.638 4.142 -18.210 1.00 87.00 88 LEU A N 1
ATOM 685 C CA . LEU A 1 88 ? 7.326 5.248 -19.116 1.00 87.00 88 LEU A CA 1
ATOM 686 C C . LEU A 1 88 ? 8.552 5.670 -19.927 1.00 87.00 88 LEU A C 1
ATOM 688 O O . LEU A 1 88 ? 8.448 5.872 -21.129 1.00 87.00 88 LEU A O 1
ATOM 692 N N . MET A 1 89 ? 9.701 5.795 -19.260 1.00 87.75 89 MET A N 1
ATOM 693 C CA . MET A 1 89 ? 10.971 6.229 -19.840 1.00 87.75 89 MET A CA 1
ATOM 694 C C . MET A 1 89 ? 12.121 5.496 -19.138 1.00 87.75 89 MET A C 1
ATOM 696 O O . MET A 1 89 ? 12.069 5.302 -17.923 1.00 87.75 89 MET A O 1
ATOM 700 N N . GLU A 1 90 ? 13.165 5.136 -19.884 1.00 84.12 90 GLU A N 1
ATOM 701 C CA . GLU A 1 90 ? 14.439 4.630 -19.356 1.00 84.12 90 GLU A CA 1
ATOM 702 C C . GLU A 1 90 ? 15.576 5.473 -19.948 1.00 84.12 90 GLU A C 1
ATOM 704 O O . GLU A 1 90 ? 15.542 5.840 -21.124 1.00 84.12 90 GLU A O 1
ATOM 709 N N . GLY A 1 91 ? 16.556 5.840 -19.126 1.00 83.56 91 GLY A N 1
ATOM 710 C CA . GLY A 1 91 ? 17.651 6.715 -19.529 1.00 83.56 91 GLY A CA 1
ATOM 711 C C . GLY A 1 91 ? 18.760 6.755 -18.485 1.00 83.56 91 GLY A C 1
ATOM 712 O O . GLY A 1 91 ? 18.576 6.312 -17.352 1.00 83.56 91 GLY A O 1
ATOM 713 N N . HIS A 1 92 ? 19.916 7.285 -18.877 1.00 74.94 92 HIS A N 1
ATOM 714 C CA . HIS A 1 92 ? 21.056 7.460 -17.981 1.00 74.94 92 HIS A CA 1
ATOM 715 C C . HIS A 1 92 ? 20.938 8.815 -17.270 1.00 74.94 92 HIS A C 1
ATOM 717 O O . HIS A 1 92 ? 20.613 9.801 -17.939 1.00 74.94 92 HIS A O 1
ATOM 723 N N . PRO A 1 93 ? 21.179 8.899 -15.949 1.00 65.62 93 PRO A N 1
ATOM 724 C CA . PRO A 1 93 ? 21.283 10.190 -15.283 1.00 65.62 93 PRO A CA 1
ATOM 725 C C . PRO A 1 93 ? 22.459 10.968 -15.895 1.00 65.62 93 PRO A C 1
ATOM 727 O O . PRO A 1 93 ? 23.576 10.455 -15.944 1.00 65.62 93 PRO A O 1
ATOM 730 N N . THR A 1 94 ? 22.178 12.162 -16.418 1.00 55.12 94 THR A N 1
ATOM 731 C CA . THR A 1 94 ? 23.177 13.130 -16.904 1.00 55.12 94 THR A CA 1
ATOM 732 C C . THR A 1 94 ? 23.816 13.891 -15.760 1.00 55.12 94 THR A C 1
ATOM 734 O O . THR A 1 94 ? 23.044 14.272 -14.848 1.00 55.12 94 THR A O 1
#

InterPro domains:
  IPR019448 NT-type C2 domain [PS51840] (1-87)

Solvent-accessible surface area (backbone atoms only — not comparable to full-atom values): 6275 Å² total; per-residue (Å²): 140,88,80,82,76,89,73,83,89,84,87,82,91,79,90,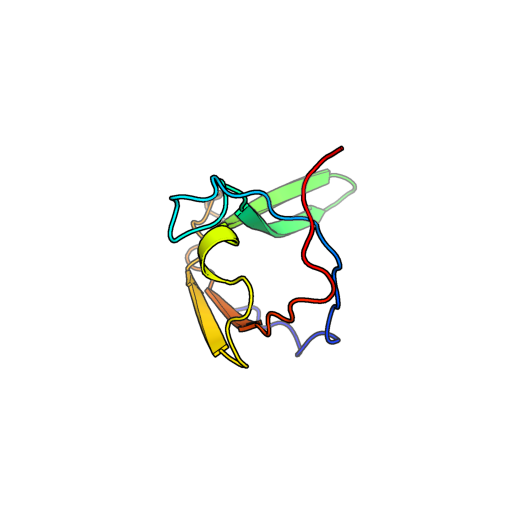81,53,56,58,93,88,50,94,47,38,47,96,43,67,47,75,50,69,45,68,49,76,54,97,92,43,77,42,70,34,25,36,34,78,43,68,42,32,79,37,70,56,32,59,85,39,82,44,76,46,71,25,51,56,68,38,94,88,3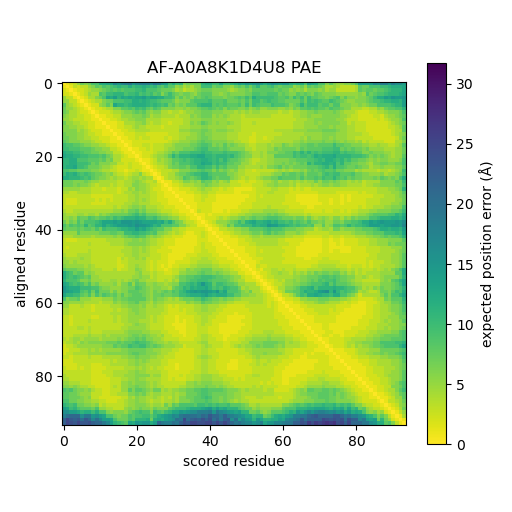7,88,75,48,73,51,76,49,74,49,68,31,74,79,86,80,87,82,79,91,128

Secondary structure (DSSP, 8-state):
---PPPPPPP---------TT-SS--S-EEEEEEEEEETTEEEEEEEEEEEGGGTTT--SEEEEEEPEE-STT-S--EEEEEE-----------

Sequence (94 aa):
MVVWVVPETLEVVMTLYRDPQATTFDDKSWNFLVVNESRGRRSVVAAAPLELGRLAGVGDTPLSLSLRPRTRKVTTATLRLRLRGLVLMEGHPT

Radius of gyration: 16.38 Å; Cα contacts (8 Å, |Δi|>4): 136; chains: 1; bounding box: 40×26×41 Å

Mean predicted aligned error: 5.29 Å

Organism: NCBI:txid364589

Foldseek 3Di:
DDDDDDDDDDDDDDDWDDDPPDPWTDFDKDKDFDWDQDPNDIDTQWIDIDTCRVQAQPAFAWDKTWTHGDDPVDPTDIDIDTDGHDDPDDDDDD

pLDDT: mean 89.0, std 7.04, range [55.12, 97.94]